Protein AF-A0A090IUX7-F1 (afdb_monomer_lite)

Secondary structure (DSSP, 8-state):
-HHHHHHHHHHHGGG-------PEEEEPPTT--HHHHHHHTT--HHHHHHH-TT-S-TT---TT-EEEEP--HHHHHHHHHHHHHHHHHHHTTPPPPPP-HHHHHHHHHHHHHHHHH-

InterPro domains:
  IPR014248 Spore coat assembly protein SafA [TIGR02899] (28-70)
  IPR018392 LysM domain [PF01476] (26-70)
  IPR018392 LysM domain [PS51782] (24-69)
  IPR018392 LysM domain [SM00257] (25-70)
  IPR018392 LysM domain [cd00118] (24-69)
  IPR035940 CAP superfamily [G3DSA:3.40.33.10] (70-118)
  IPR035940 CAP superfamily [SSF55797] (76-117)
  IPR036779 LysM domain superfamily [G3DSA:3.10.350.10] (23-69)
  IPR036779 LysM domain superfamily [SSF54106] (24-70)
  IPR052196 Bacterial Potassium Binding [PTHR34700] (22-76)

pLDDT: mean 84.82, std 13.43, range [51.75, 97.06]

Sequence (118 aa):
MMKKLIITFLTLFLIFPSIAYGQTTYTVQPGDSMWRISVRFQVGLSELIRANPQIKNPALIYPNQKLTIPQISEKNVEAQVVQLVNQERAKAGLKPLIHNWELSRVARYKSMDMRDRG

Organism: NCBI:txid35841

Structure (mmCIF, N/CA/C/O backbone):
data_AF-A0A090IUX7-F1
#
_entry.id   AF-A0A090IUX7-F1
#
loop_
_atom_site.group_PDB
_atom_site.id
_atom_site.type_symbol
_atom_site.label_atom_id
_atom_site.label_alt_id
_atom_site.label_comp_id
_atom_site.label_asym_id
_atom_site.label_entity_id
_atom_site.label_seq_id
_atom_site.pdbx_PDB_ins_code
_atom_site.Cartn_x
_atom_site.Cartn_y
_atom_site.Cartn_z
_atom_site.occupancy
_atom_site.B_i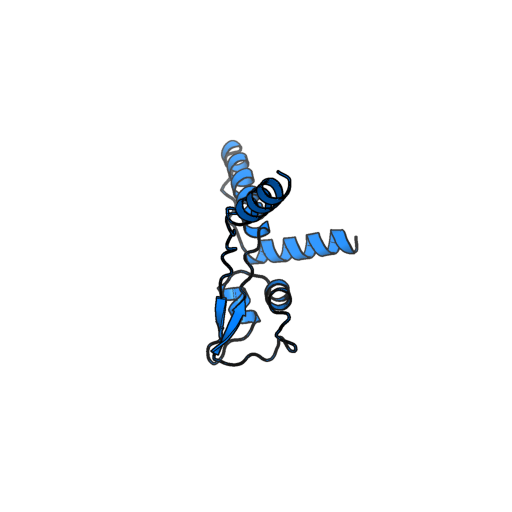so_or_equiv
_atom_site.auth_seq_id
_atom_site.auth_comp_id
_atom_site.auth_asym_id
_atom_site.auth_atom_id
_atom_site.pdbx_PDB_model_num
ATOM 1 N N . MET A 1 1 ? 47.152 27.627 13.916 1.00 54.88 1 MET A N 1
ATOM 2 C CA . MET A 1 1 ? 46.047 27.177 14.798 1.00 54.88 1 MET A CA 1
ATOM 3 C C . MET A 1 1 ? 44.739 26.885 14.042 1.00 54.88 1 MET A C 1
ATOM 5 O O . MET A 1 1 ? 44.034 25.969 14.433 1.00 54.88 1 MET A O 1
ATOM 9 N N . MET A 1 2 ? 44.462 27.547 12.906 1.00 58.19 2 MET A N 1
ATOM 10 C CA . MET A 1 2 ? 43.230 27.375 12.101 1.00 58.19 2 MET A CA 1
ATOM 11 C C . MET A 1 2 ? 43.086 26.018 11.374 1.00 58.19 2 MET A C 1
ATOM 13 O O . MET A 1 2 ? 41.974 25.579 11.115 1.00 58.19 2 MET A O 1
ATOM 17 N N . LYS A 1 3 ? 44.187 25.301 11.093 1.00 51.75 3 LYS A N 1
ATOM 18 C CA . LYS A 1 3 ? 44.151 23.975 10.435 1.00 51.75 3 LYS A CA 1
ATOM 19 C C . LYS A 1 3 ? 43.573 22.870 11.331 1.00 51.75 3 LYS A C 1
ATOM 21 O O . LYS A 1 3 ? 42.927 21.957 10.836 1.00 51.75 3 LYS A O 1
ATOM 26 N N . LYS A 1 4 ? 43.769 22.976 12.653 1.00 54.19 4 LYS A N 1
ATOM 27 C CA . LYS A 1 4 ? 43.210 22.025 13.629 1.00 54.19 4 LYS A CA 1
ATOM 28 C C . LYS A 1 4 ? 41.692 22.187 13.770 1.00 54.19 4 LYS A C 1
ATOM 30 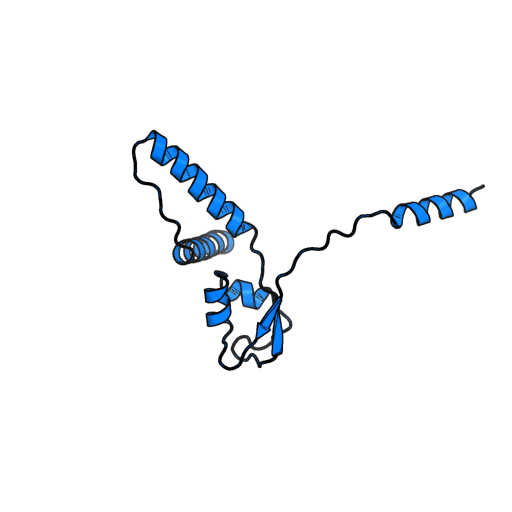O O . LYS A 1 4 ? 41.015 21.194 13.982 1.00 54.19 4 LYS A O 1
ATOM 35 N N . LEU A 1 5 ? 41.181 23.406 13.556 1.00 57.84 5 LEU A N 1
ATOM 36 C CA . LEU A 1 5 ? 39.750 23.719 13.598 1.00 57.84 5 LEU A CA 1
ATOM 37 C C . LEU A 1 5 ? 38.987 23.133 12.392 1.00 57.84 5 LEU A C 1
ATOM 39 O O . LEU A 1 5 ? 37.860 22.671 12.543 1.00 57.84 5 LEU A O 1
ATOM 43 N N . ILE A 1 6 ? 39.628 23.082 11.216 1.00 59.47 6 ILE A N 1
ATOM 44 C CA . ILE A 1 6 ? 39.074 22.451 10.002 1.00 59.47 6 ILE A CA 1
ATOM 45 C C . ILE A 1 6 ? 38.997 20.927 10.170 1.00 59.47 6 ILE A C 1
ATOM 47 O O . ILE A 1 6 ? 37.994 20.315 9.812 1.00 59.47 6 ILE A O 1
ATOM 51 N N . ILE A 1 7 ? 40.025 20.315 10.766 1.00 59.34 7 ILE A N 1
ATOM 52 C CA . ILE A 1 7 ? 40.062 18.863 10.995 1.00 59.34 7 ILE A CA 1
ATOM 53 C C . ILE A 1 7 ? 38.987 18.446 12.007 1.00 59.34 7 ILE A C 1
ATOM 55 O O . ILE A 1 7 ? 38.299 17.459 11.770 1.00 59.34 7 ILE A O 1
ATOM 59 N N . THR A 1 8 ? 38.762 19.221 13.073 1.00 59.16 8 THR A N 1
ATOM 60 C CA . THR A 1 8 ? 37.690 18.933 14.043 1.00 59.16 8 THR A CA 1
ATOM 61 C C . THR A 1 8 ? 36.282 19.090 13.458 1.00 59.16 8 THR A C 1
ATOM 63 O O . THR A 1 8 ? 35.380 18.351 13.847 1.00 59.16 8 THR A O 1
ATOM 66 N N . PHE A 1 9 ? 36.084 19.997 12.494 1.00 59.47 9 PHE A N 1
ATOM 67 C CA . PHE A 1 9 ? 34.806 20.130 11.781 1.00 59.47 9 PHE A CA 1
ATOM 68 C C . PHE A 1 9 ? 34.565 18.965 10.803 1.00 59.47 9 PHE A C 1
ATOM 70 O O . PHE A 1 9 ? 33.440 18.488 10.679 1.00 59.47 9 PHE A O 1
ATOM 77 N N . LEU A 1 10 ? 35.625 18.455 10.163 1.00 58.19 10 LEU A N 1
ATOM 78 C CA . LEU A 1 10 ? 35.562 17.300 9.260 1.00 58.19 10 LEU A CA 1
ATOM 79 C C . LEU A 1 10 ? 35.284 15.987 10.013 1.00 58.19 10 LEU A C 1
ATOM 81 O O . LEU A 1 10 ? 34.537 15.140 9.527 1.00 58.19 10 LEU A O 1
ATOM 85 N N . THR A 1 11 ? 35.828 15.828 11.223 1.00 59.88 11 THR A N 1
ATOM 86 C CA . THR A 1 11 ? 35.568 14.647 12.062 1.00 59.88 11 THR A CA 1
ATOM 87 C C . THR A 1 11 ? 34.165 14.633 12.672 1.00 59.88 11 THR A C 1
ATOM 89 O O . THR A 1 11 ? 33.642 13.558 12.950 1.00 59.88 11 THR A O 1
ATOM 92 N N . LEU A 1 12 ? 33.526 15.795 12.850 1.00 56.22 12 LEU A N 1
ATOM 93 C CA . LEU A 1 12 ? 32.176 15.887 13.423 1.00 56.22 12 LEU A CA 1
ATOM 94 C C . LEU A 1 12 ? 31.073 15.463 12.432 1.00 56.22 12 LEU A C 1
ATOM 96 O O . LEU A 1 12 ? 29.970 15.125 12.849 1.00 56.22 12 LEU A O 1
ATOM 100 N N . PHE A 1 13 ? 31.366 15.408 11.129 1.00 57.59 13 PHE A N 1
ATOM 101 C CA . PHE A 1 13 ? 30.410 14.972 10.103 1.00 57.59 13 PHE A CA 1
ATOM 102 C C . PHE A 1 13 ? 30.321 13.435 9.950 1.00 57.59 13 PHE A C 1
ATOM 104 O O . PHE A 1 13 ? 29.374 12.927 9.359 1.00 57.59 13 PHE A O 1
ATOM 111 N N . LEU A 1 14 ? 31.272 12.675 10.510 1.00 59.78 14 LEU A N 1
ATOM 112 C CA . LEU A 1 14 ? 31.354 11.207 10.376 1.00 59.78 14 LEU A CA 1
ATOM 113 C C . LEU A 1 14 ? 30.569 10.418 11.440 1.00 59.78 14 LEU A C 1
ATOM 115 O O . LEU A 1 14 ? 30.480 9.198 11.346 1.00 59.78 14 LEU A O 1
ATOM 119 N N . ILE A 1 15 ? 29.994 11.097 12.436 1.00 67.19 15 ILE A N 1
ATOM 120 C CA . ILE A 1 15 ? 29.203 10.487 13.523 1.00 67.19 15 ILE A CA 1
ATOM 121 C C . ILE A 1 15 ? 27.695 10.730 13.383 1.00 67.19 15 ILE A C 1
ATOM 123 O O . ILE A 1 15 ? 26.938 10.421 14.300 1.00 67.19 15 ILE A O 1
ATOM 127 N N . PHE A 1 16 ? 27.228 11.248 12.242 1.00 70.88 16 PHE A N 1
ATOM 128 C CA . PHE A 1 16 ? 25.793 11.304 11.973 1.00 70.88 16 PHE A CA 1
ATOM 129 C C . PHE A 1 16 ? 25.267 9.880 11.738 1.00 70.88 16 PHE A C 1
ATOM 131 O O . PHE A 1 16 ? 25.673 9.246 10.761 1.00 70.88 16 PHE A O 1
ATOM 138 N N . PRO A 1 17 ? 24.378 9.352 12.602 1.00 68.94 17 PRO A N 1
ATOM 139 C CA . PRO A 1 17 ? 23.773 8.052 12.366 1.00 68.94 17 PRO A CA 1
ATOM 140 C C . PRO A 1 17 ? 22.974 8.116 11.063 1.00 68.94 17 PRO A C 1
ATOM 142 O O . PRO A 1 17 ? 22.055 8.924 10.913 1.00 68.94 17 PRO A O 1
ATOM 145 N N . SER A 1 18 ? 23.328 7.264 10.104 1.00 68.38 18 SER A N 1
ATOM 146 C CA . SER A 1 18 ? 22.532 7.068 8.901 1.00 68.38 18 SER A CA 1
ATOM 147 C C . SER A 1 18 ? 21.240 6.353 9.295 1.00 68.38 18 SER A C 1
ATOM 149 O O . SER A 1 18 ? 21.224 5.163 9.605 1.00 68.38 18 SER A O 1
ATOM 151 N N . ILE A 1 19 ? 20.133 7.094 9.310 1.00 67.56 19 ILE A N 1
ATOM 152 C CA . ILE A 1 19 ? 18.806 6.505 9.484 1.00 67.56 19 ILE A CA 1
ATOM 153 C C . ILE A 1 19 ? 18.507 5.694 8.217 1.00 67.56 19 ILE A C 1
ATOM 155 O O . ILE A 1 19 ? 18.211 6.250 7.160 1.00 67.56 19 ILE A O 1
ATOM 159 N N . ALA A 1 20 ? 18.616 4.370 8.311 1.00 59.78 20 ALA A N 1
ATOM 160 C CA . ALA A 1 20 ? 18.202 3.465 7.250 1.00 59.78 20 ALA A CA 1
ATOM 161 C C . ALA A 1 20 ? 16.673 3.338 7.271 1.00 59.78 20 ALA A C 1
ATOM 163 O O . ALA A 1 20 ? 16.097 2.693 8.147 1.00 59.78 20 ALA A O 1
ATOM 164 N N . TYR A 1 21 ? 15.999 3.953 6.301 1.00 62.50 21 TYR A N 1
ATOM 165 C CA . TYR A 1 21 ? 14.572 3.728 6.094 1.00 62.50 21 TYR A CA 1
ATOM 166 C C . TYR A 1 21 ? 14.376 2.319 5.528 1.00 62.50 21 TYR A C 1
ATOM 168 O O . TYR A 1 21 ? 14.787 2.030 4.405 1.00 62.50 21 TYR A O 1
ATOM 176 N N . GLY A 1 22 ? 13.761 1.431 6.312 1.00 59.50 22 GLY A N 1
ATOM 177 C CA . GLY A 1 22 ? 13.431 0.072 5.886 1.00 59.50 22 GLY A CA 1
ATOM 178 C C . GLY A 1 22 ? 12.382 0.077 4.775 1.00 59.50 22 GLY A C 1
ATOM 179 O O . GLY A 1 22 ? 11.188 -0.026 5.040 1.00 59.50 22 GLY A O 1
ATOM 180 N N . GLN A 1 23 ? 12.813 0.211 3.522 1.00 67.62 23 GLN A N 1
ATOM 181 C CA . GLN A 1 23 ? 11.947 0.023 2.364 1.00 67.62 23 GLN A CA 1
ATOM 182 C C . GLN A 1 23 ? 11.765 -1.474 2.109 1.00 67.62 23 GLN A C 1
ATOM 184 O O . GLN A 1 23 ? 12.711 -2.196 1.790 1.00 67.62 23 GLN A O 1
ATOM 189 N N . THR A 1 24 ? 10.531 -1.957 2.240 1.00 86.00 24 THR A N 1
ATOM 190 C CA . THR A 1 24 ? 10.195 -3.337 1.888 1.00 86.00 24 THR A CA 1
ATOM 191 C C . THR A 1 24 ? 10.297 -3.495 0.375 1.00 86.00 24 THR A C 1
ATOM 193 O O . THR A 1 24 ? 9.568 -2.846 -0.369 1.00 86.00 24 THR A O 1
ATOM 196 N N . THR A 1 25 ? 11.194 -4.359 -0.094 1.00 92.44 25 THR A N 1
ATOM 197 C CA . THR A 1 25 ? 11.329 -4.667 -1.523 1.00 92.44 25 THR A CA 1
ATOM 198 C C . THR A 1 25 ? 10.659 -6.001 -1.827 1.00 92.44 25 THR A C 1
ATOM 200 O O . THR A 1 25 ? 10.909 -6.994 -1.146 1.00 92.44 25 THR A O 1
ATOM 203 N N . TYR A 1 26 ? 9.829 -6.037 -2.865 1.00 95.44 26 TYR A N 1
ATOM 204 C CA . TYR A 1 26 ? 9.202 -7.245 -3.386 1.00 95.44 26 TYR A CA 1
ATOM 205 C C . TYR A 1 26 ? 9.797 -7.618 -4.743 1.00 95.44 26 TYR A C 1
ATOM 207 O O . TYR A 1 26 ? 9.988 -6.756 -5.597 1.00 95.44 26 TYR A O 1
ATOM 215 N N . THR A 1 27 ? 10.067 -8.905 -4.950 1.00 96.62 27 THR A N 1
ATOM 216 C CA . THR A 1 27 ? 10.527 -9.422 -6.244 1.00 96.62 27 THR A CA 1
ATOM 217 C C . THR A 1 27 ? 9.349 -10.049 -6.975 1.00 96.62 27 THR A C 1
ATOM 219 O O . THR A 1 27 ? 8.784 -11.033 -6.494 1.00 96.62 27 THR A O 1
ATOM 222 N N . VAL A 1 28 ? 8.994 -9.477 -8.125 1.00 97.06 28 VAL A N 1
ATOM 223 C CA . VAL A 1 28 ? 7.856 -9.892 -8.954 1.00 97.06 28 VAL A CA 1
ATOM 224 C C . VAL A 1 28 ? 8.000 -11.354 -9.366 1.00 97.06 28 VAL A C 1
ATOM 226 O O . VAL A 1 28 ? 9.063 -11.773 -9.830 1.00 97.06 28 VAL A O 1
ATOM 229 N N . GLN A 1 29 ? 6.922 -12.118 -9.211 1.00 97.06 29 GLN A N 1
ATOM 230 C CA . GLN A 1 29 ? 6.843 -13.519 -9.610 1.00 97.06 29 GLN A CA 1
ATOM 231 C C . GLN A 1 29 ? 6.045 -13.676 -10.915 1.00 97.06 29 GLN A C 1
ATOM 233 O O . GLN A 1 29 ? 5.256 -12.796 -11.279 1.00 97.06 29 GLN A O 1
ATOM 238 N N . PRO A 1 30 ? 6.215 -14.794 -11.647 1.00 96.50 30 PRO A N 1
ATOM 239 C CA . PRO A 1 30 ? 5.383 -15.095 -12.806 1.00 96.50 30 PRO A CA 1
ATOM 240 C C . PRO A 1 30 ? 3.884 -15.029 -12.483 1.00 96.50 30 PRO A C 1
ATOM 242 O O . PRO A 1 30 ? 3.410 -15.608 -11.506 1.00 96.50 30 PRO A O 1
ATOM 245 N N . GLY A 1 31 ? 3.134 -14.312 -13.323 1.00 93.56 31 GLY A N 1
ATOM 246 C CA . GLY A 1 31 ? 1.687 -14.137 -13.177 1.00 93.56 31 GLY A CA 1
ATOM 247 C C . GLY A 1 31 ? 1.258 -13.042 -12.198 1.00 93.56 31 GLY A C 1
ATOM 248 O O . GLY A 1 31 ? 0.060 -12.904 -11.950 1.00 93.56 31 GLY A O 1
ATOM 249 N N 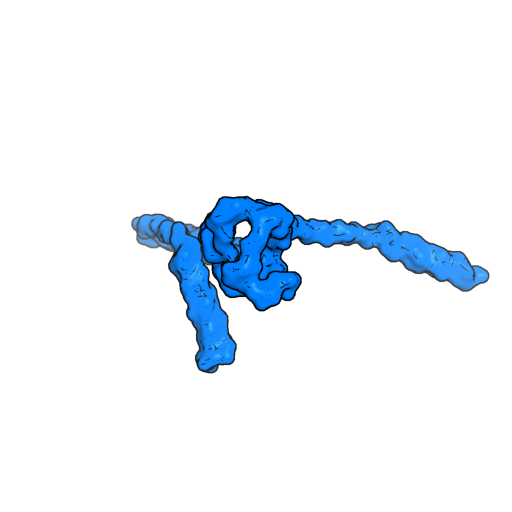. ASP A 1 32 ? 2.183 -12.268 -11.631 1.00 96.62 32 ASP A N 1
ATOM 250 C CA . ASP A 1 32 ? 1.827 -11.100 -10.830 1.00 96.62 32 ASP A CA 1
ATOM 251 C C . ASP A 1 32 ? 1.353 -9.912 -11.675 1.00 96.62 32 ASP A C 1
ATOM 253 O O . ASP A 1 32 ? 1.762 -9.703 -12.814 1.00 96.62 32 ASP A O 1
ATOM 257 N N . SER A 1 33 ? 0.520 -9.082 -11.051 1.00 96.81 33 SER A N 1
ATOM 258 C CA . SER A 1 33 ? 0.182 -7.740 -11.518 1.00 96.81 33 SER A CA 1
ATOM 259 C C . SER A 1 33 ? 0.385 -6.752 -10.375 1.00 96.81 33 SER A C 1
ATOM 261 O O . SER A 1 33 ? 0.258 -7.127 -9.204 1.00 96.81 33 SER A O 1
ATOM 263 N N . MET A 1 34 ? 0.648 -5.476 -10.681 1.00 95.00 34 MET A N 1
ATOM 264 C CA . MET A 1 34 ? 0.759 -4.455 -9.630 1.00 95.00 34 MET A CA 1
ATOM 265 C C . MET A 1 34 ? -0.494 -4.398 -8.748 1.00 95.00 34 MET A C 1
ATOM 267 O O . MET A 1 34 ? -0.372 -4.199 -7.545 1.00 95.00 34 MET A O 1
ATOM 271 N N . TRP A 1 35 ? -1.684 -4.645 -9.308 1.00 95.06 35 TRP A N 1
ATOM 272 C CA . TRP A 1 35 ? -2.928 -4.705 -8.536 1.00 95.06 35 TRP A CA 1
ATOM 273 C C . TRP A 1 35 ? -2.946 -5.871 -7.537 1.00 95.06 35 TRP A C 1
ATOM 275 O O . TRP A 1 35 ? -3.228 -5.675 -6.357 1.00 95.06 35 TRP A O 1
ATOM 285 N N . ARG A 1 36 ? -2.582 -7.087 -7.965 1.00 95.25 36 ARG A N 1
ATOM 286 C CA . ARG A 1 36 ? -2.506 -8.245 -7.056 1.00 95.25 36 ARG A CA 1
ATOM 287 C C . ARG A 1 36 ? -1.482 -8.028 -5.948 1.00 95.25 36 ARG A C 1
ATOM 289 O O . ARG A 1 36 ? -1.739 -8.367 -4.795 1.00 95.25 36 ARG A O 1
ATOM 296 N N . ILE A 1 37 ? -0.333 -7.457 -6.301 1.00 95.25 37 ILE A N 1
ATOM 297 C CA . ILE A 1 37 ? 0.725 -7.125 -5.347 1.00 95.25 37 ILE A CA 1
ATOM 298 C C . ILE A 1 37 ? 0.207 -6.082 -4.352 1.00 95.25 37 ILE A C 1
ATOM 300 O O . ILE A 1 37 ? 0.334 -6.280 -3.146 1.00 95.25 37 ILE A O 1
ATOM 304 N N . SER A 1 38 ? -0.443 -5.013 -4.820 1.00 92.81 38 SER A N 1
ATOM 305 C CA . SER A 1 38 ? -0.964 -3.973 -3.932 1.00 92.81 38 SER A CA 1
ATOM 306 C C . SER A 1 38 ? -1.996 -4.530 -2.949 1.00 92.81 38 SER A C 1
ATOM 308 O O . SER A 1 38 ? -1.921 -4.246 -1.758 1.00 92.81 38 SER A O 1
ATOM 310 N N . VAL A 1 39 ? -2.901 -5.397 -3.419 1.00 91.75 39 VAL A N 1
ATOM 311 C CA . VAL A 1 39 ? -3.883 -6.091 -2.569 1.00 91.75 39 VAL A CA 1
ATOM 312 C C . VAL A 1 39 ? -3.191 -6.975 -1.531 1.00 91.75 39 VAL A C 1
ATOM 314 O O . VAL A 1 39 ? -3.507 -6.879 -0.348 1.00 91.75 39 VAL A O 1
ATOM 317 N N . ARG A 1 40 ? -2.204 -7.784 -1.941 1.00 92.06 40 ARG A N 1
ATOM 318 C CA . ARG A 1 40 ? -1.437 -8.654 -1.033 1.00 92.06 40 ARG A CA 1
ATOM 319 C C . ARG A 1 40 ? -0.774 -7.866 0.097 1.00 92.06 40 ARG A C 1
ATOM 321 O O . ARG A 1 40 ? -0.766 -8.328 1.233 1.00 92.06 40 ARG A O 1
ATOM 328 N N . PHE A 1 41 ? -0.223 -6.696 -0.212 1.00 90.94 41 PHE A N 1
ATOM 329 C CA . PHE A 1 41 ? 0.449 -5.844 0.770 1.00 90.94 41 PHE A CA 1
ATOM 330 C C . PHE A 1 41 ? -0.485 -4.826 1.443 1.00 90.94 41 PHE A C 1
ATOM 332 O O . PHE A 1 41 ? -0.022 -4.025 2.254 1.00 90.94 41 PHE A O 1
ATOM 339 N N . GLN A 1 42 ? -1.791 -4.868 1.150 1.00 89.31 42 GLN A N 1
ATOM 340 C CA . GLN A 1 42 ? -2.800 -3.928 1.652 1.00 89.31 42 GLN A CA 1
ATOM 341 C C . GLN A 1 42 ? -2.409 -2.459 1.429 1.00 89.31 42 GLN A C 1
ATOM 343 O O . GLN A 1 42 ? -2.647 -1.593 2.271 1.00 89.31 42 GLN A O 1
ATOM 348 N N . VAL A 1 43 ? -1.788 -2.189 0.283 1.00 89.25 43 VAL A N 1
ATOM 349 C CA . VAL A 1 43 ? -1.474 -0.844 -0.200 1.00 89.25 43 VAL A CA 1
ATOM 350 C C . VAL A 1 43 ? -2.377 -0.520 -1.386 1.00 89.25 43 VAL A C 1
ATOM 352 O O . VAL A 1 43 ? -2.920 -1.400 -2.060 1.00 89.25 43 VAL A O 1
ATOM 355 N N . GLY A 1 44 ? -2.593 0.758 -1.647 1.00 90.25 44 GLY A N 1
ATOM 356 C CA . GLY A 1 44 ? -3.306 1.207 -2.828 1.00 90.25 44 GLY A CA 1
ATOM 357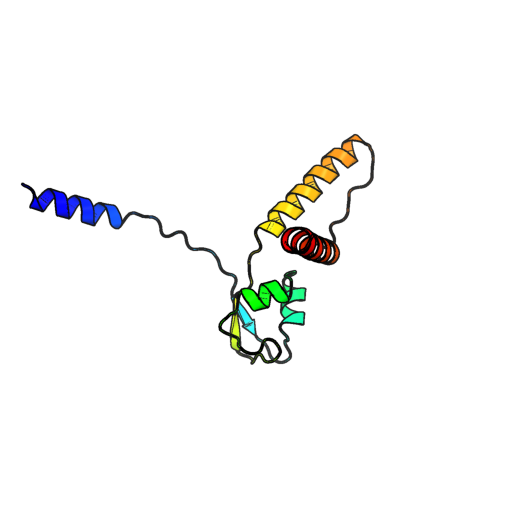 C C . GLY A 1 44 ? -2.463 1.057 -4.088 1.00 90.25 44 GLY A C 1
ATOM 358 O O . GLY A 1 44 ? -1.238 1.188 -4.068 1.00 90.25 44 GLY A O 1
ATOM 359 N N . LEU A 1 45 ? -3.130 0.799 -5.213 1.00 91.81 45 LEU A N 1
ATOM 360 C CA . LEU A 1 45 ? -2.461 0.641 -6.503 1.00 91.81 45 LEU A CA 1
ATOM 361 C C . LEU A 1 45 ? -1.732 1.927 -6.912 1.00 91.81 45 LEU A C 1
ATOM 363 O O . LEU A 1 45 ? -0.572 1.874 -7.304 1.00 91.81 45 LEU A O 1
ATOM 367 N N . SER A 1 46 ? -2.377 3.088 -6.772 1.00 90.56 46 SER A N 1
ATOM 368 C CA . SER A 1 46 ? -1.764 4.381 -7.103 1.00 90.56 46 SER A CA 1
ATOM 369 C C . SER A 1 46 ? -0.541 4.686 -6.234 1.00 90.56 46 SER A C 1
ATOM 371 O O . SER A 1 46 ? 0.442 5.239 -6.721 1.00 90.56 46 SER A O 1
ATOM 373 N N . GLU A 1 47 ? -0.567 4.280 -4.963 1.00 90.19 47 GLU A N 1
ATOM 374 C CA . GLU A 1 47 ? 0.561 4.429 -4.042 1.00 90.19 47 GLU A CA 1
ATOM 375 C C . GLU A 1 47 ? 1.727 3.532 -4.445 1.00 90.19 47 GLU A C 1
ATOM 377 O O . GLU A 1 47 ? 2.865 3.997 -4.484 1.00 90.19 47 GLU A O 1
ATOM 382 N N . LEU A 1 48 ? 1.443 2.273 -4.792 1.00 93.31 48 LEU A N 1
ATOM 383 C CA . LEU A 1 48 ? 2.452 1.346 -5.289 1.00 93.31 48 LEU A CA 1
ATOM 384 C C . LEU A 1 48 ? 3.084 1.857 -6.590 1.00 93.31 48 LEU A C 1
ATOM 386 O O . LEU A 1 48 ? 4.303 1.817 -6.728 1.00 93.31 48 LEU A O 1
ATOM 390 N N . ILE A 1 49 ? 2.283 2.388 -7.515 1.00 94.75 49 ILE A N 1
ATOM 391 C CA . ILE A 1 49 ? 2.774 2.979 -8.767 1.00 94.75 49 ILE A CA 1
ATOM 392 C C . ILE A 1 49 ? 3.6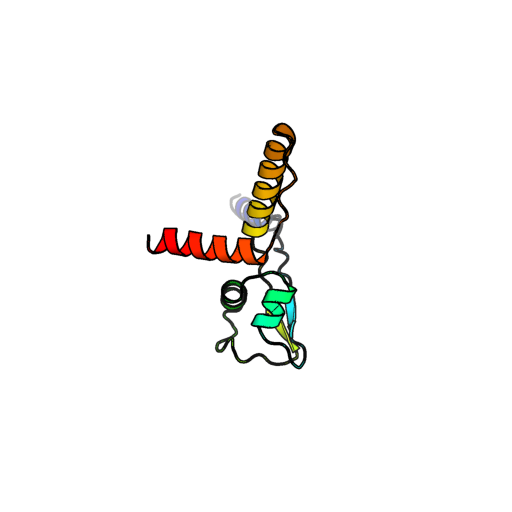75 4.180 -8.478 1.00 94.75 49 ILE A C 1
ATOM 394 O O . ILE A 1 49 ? 4.796 4.247 -8.975 1.00 94.75 49 ILE A O 1
ATOM 398 N N . ARG A 1 50 ? 3.223 5.106 -7.625 1.00 92.12 50 ARG A N 1
ATOM 399 C CA . ARG A 1 50 ? 3.986 6.307 -7.263 1.00 92.12 50 ARG A CA 1
ATOM 400 C C . ARG A 1 50 ? 5.295 5.977 -6.543 1.00 92.12 50 ARG A C 1
ATOM 402 O O . ARG A 1 50 ? 6.277 6.688 -6.722 1.00 92.12 50 ARG A O 1
ATOM 409 N N . ALA A 1 51 ? 5.320 4.904 -5.753 1.00 93.19 51 ALA A N 1
ATOM 410 C CA . ALA A 1 51 ? 6.527 4.412 -5.089 1.00 93.19 51 ALA A CA 1
ATOM 411 C C . ALA A 1 51 ? 7.538 3.770 -6.056 1.00 93.19 51 ALA A C 1
ATOM 413 O O . ALA A 1 51 ? 8.687 3.559 -5.673 1.00 93.19 51 ALA A O 1
ATOM 414 N N . ASN A 1 52 ? 7.126 3.462 -7.291 1.00 95.25 52 ASN A N 1
ATOM 415 C CA . ASN A 1 52 ? 7.945 2.801 -8.304 1.00 95.25 52 ASN A CA 1
ATOM 416 C C . ASN A 1 52 ? 8.048 3.626 -9.601 1.00 95.25 52 ASN A C 1
ATOM 418 O O . ASN A 1 52 ? 7.670 3.133 -10.668 1.00 95.25 52 ASN A O 1
ATOM 422 N N . PRO A 1 53 ? 8.587 4.862 -9.554 1.00 95.12 53 PRO A N 1
ATOM 423 C CA . PRO A 1 53 ? 8.694 5.735 -10.728 1.00 95.12 53 PRO A CA 1
ATOM 424 C C . PRO A 1 53 ? 9.589 5.161 -11.836 1.00 95.12 53 PRO A C 1
ATOM 426 O O . PRO A 1 53 ? 9.494 5.576 -12.989 1.00 95.12 53 PRO A O 1
ATOM 429 N N . GLN A 1 54 ? 10.439 4.181 -11.516 1.00 94.19 54 GLN A N 1
ATOM 430 C CA . GLN A 1 54 ? 11.242 3.455 -12.495 1.00 94.19 54 GLN A CA 1
ATOM 431 C C . GLN A 1 54 ? 10.394 2.621 -13.473 1.00 94.19 54 GLN A C 1
ATOM 433 O O . GLN A 1 54 ? 10.884 2.245 -14.539 1.00 94.19 54 GLN A O 1
ATOM 438 N N . ILE A 1 55 ? 9.127 2.334 -13.147 1.00 95.06 55 ILE A N 1
ATOM 439 C CA . ILE A 1 55 ? 8.225 1.553 -13.997 1.00 95.06 55 ILE A CA 1
ATOM 440 C C . ILE A 1 55 ? 7.341 2.483 -14.819 1.00 95.06 55 ILE A C 1
ATOM 442 O O . ILE A 1 55 ? 6.328 2.991 -14.349 1.00 95.06 55 ILE A O 1
ATOM 446 N N . LYS A 1 56 ? 7.721 2.670 -16.087 1.00 92.25 56 LYS A N 1
ATOM 447 C CA . LYS A 1 56 ? 7.020 3.566 -17.021 1.00 92.25 56 LYS A CA 1
ATOM 448 C C . LYS A 1 56 ? 5.598 3.113 -17.338 1.00 92.25 56 LYS A C 1
ATOM 450 O O . LYS A 1 56 ? 4.712 3.946 -17.477 1.00 92.25 56 LYS A O 1
ATOM 455 N N . ASN A 1 57 ? 5.392 1.803 -17.478 1.00 94.25 57 ASN A N 1
ATOM 456 C CA . ASN A 1 57 ? 4.079 1.222 -17.727 1.00 94.25 57 ASN A CA 1
ATOM 457 C C . ASN A 1 57 ? 3.675 0.315 -16.553 1.00 94.25 57 ASN A C 1
ATOM 459 O O . ASN A 1 57 ? 4.093 -0.840 -16.511 1.00 94.25 57 ASN A O 1
ATOM 463 N N . PRO A 1 58 ? 2.847 0.802 -15.614 1.00 92.69 58 PRO A N 1
ATOM 464 C CA . PRO A 1 58 ? 2.367 0.018 -14.475 1.00 92.69 58 PRO A CA 1
ATOM 465 C C . PRO A 1 58 ? 1.612 -1.267 -14.822 1.00 92.69 58 PRO A C 1
ATOM 467 O O . PRO A 1 58 ? 1.551 -2.184 -14.003 1.00 92.69 58 PRO A O 1
ATOM 470 N N . ALA A 1 59 ? 1.021 -1.337 -16.019 1.00 93.75 59 ALA A N 1
ATOM 471 C CA . ALA A 1 59 ? 0.315 -2.526 -16.487 1.00 93.75 59 ALA A CA 1
ATOM 472 C C . ALA A 1 59 ? 1.273 -3.640 -16.944 1.00 93.75 59 ALA A C 1
ATOM 474 O O . ALA A 1 59 ? 0.830 -4.767 -17.153 1.00 93.75 59 ALA A O 1
ATOM 475 N N . LEU A 1 60 ? 2.569 -3.343 -17.088 1.00 94.69 60 LEU A N 1
ATOM 476 C CA . LEU A 1 60 ? 3.569 -4.263 -17.613 1.00 94.69 60 LEU A CA 1
ATOM 477 C C . LEU A 1 60 ? 4.748 -4.389 -16.641 1.00 94.69 60 LEU A C 1
ATOM 479 O O . LEU A 1 60 ? 5.626 -3.529 -16.576 1.00 94.69 60 LEU A O 1
ATOM 483 N N . ILE A 1 61 ? 4.761 -5.487 -15.888 1.00 96.06 61 ILE A N 1
ATOM 484 C CA . ILE A 1 61 ? 5.847 -5.868 -14.979 1.00 96.06 61 ILE A CA 1
ATOM 485 C C . ILE A 1 61 ? 6.359 -7.259 -15.340 1.00 96.06 61 ILE A C 1
ATOM 487 O O . ILE A 1 61 ? 5.594 -8.099 -15.812 1.00 96.06 61 ILE A O 1
ATOM 491 N N . TYR A 1 62 ? 7.646 -7.504 -15.102 1.00 95.50 62 TYR A N 1
ATOM 492 C CA . TYR A 1 62 ? 8.294 -8.765 -15.458 1.00 95.50 62 TYR A CA 1
ATOM 493 C C . TYR A 1 62 ? 8.778 -9.522 -14.218 1.00 95.50 62 TYR A C 1
ATOM 495 O O . TYR A 1 62 ? 9.123 -8.892 -13.215 1.00 95.50 62 TYR A O 1
ATOM 503 N N . PRO A 1 63 ? 8.850 -10.865 -14.264 1.00 96.44 63 PRO A N 1
ATOM 504 C CA . PRO A 1 63 ? 9.461 -11.651 -13.198 1.00 96.44 63 PRO A CA 1
ATOM 505 C C . PRO A 1 63 ? 10.880 -11.176 -12.863 1.00 96.44 63 PRO A C 1
ATOM 507 O O . PRO A 1 63 ? 11.610 -10.709 -13.735 1.00 96.44 63 PRO A O 1
ATOM 510 N N . ASN A 1 64 ? 11.274 -11.315 -11.596 1.00 95.94 64 ASN A N 1
ATOM 511 C CA . ASN A 1 64 ? 12.546 -10.846 -11.022 1.00 95.94 64 ASN A CA 1
ATOM 512 C C . ASN A 1 64 ? 12.719 -9.322 -10.934 1.00 95.94 64 ASN A C 1
ATOM 514 O O . ASN A 1 64 ? 13.718 -8.840 -10.394 1.00 95.94 64 ASN A O 1
ATOM 518 N N . GLN A 1 65 ? 11.744 -8.544 -11.397 1.00 95.69 65 GLN A N 1
ATOM 519 C CA . GLN A 1 65 ? 11.744 -7.104 -11.202 1.00 95.69 65 GLN A CA 1
ATOM 520 C C . GLN A 1 65 ? 11.546 -6.770 -9.720 1.00 95.69 65 GLN A C 1
ATOM 522 O O . GLN A 1 65 ? 10.710 -7.364 -9.036 1.00 95.69 65 GLN A O 1
ATOM 527 N N . LYS A 1 66 ? 12.309 -5.797 -9.220 1.00 95.50 66 LYS A N 1
ATOM 528 C CA . LYS A 1 66 ? 12.197 -5.319 -7.840 1.00 95.50 66 LYS A CA 1
ATOM 529 C C . LYS A 1 66 ? 11.217 -4.154 -7.769 1.00 95.50 66 LYS A C 1
ATOM 531 O O . LYS A 1 66 ? 11.389 -3.153 -8.463 1.00 95.50 66 LYS A O 1
ATOM 536 N N . LEU A 1 67 ? 10.205 -4.298 -6.923 1.00 95.62 67 LEU A N 1
ATOM 537 C CA . LEU A 1 67 ? 9.248 -3.254 -6.586 1.00 95.62 67 LEU A CA 1
ATOM 538 C C . LEU A 1 67 ? 9.455 -2.807 -5.145 1.00 95.62 67 LEU A C 1
ATOM 540 O O . LEU A 1 67 ? 9.517 -3.621 -4.225 1.00 95.62 67 LEU A O 1
ATOM 544 N N . THR A 1 68 ? 9.502 -1.502 -4.949 1.00 95.25 68 THR A N 1
ATOM 545 C CA . THR A 1 68 ? 9.456 -0.864 -3.641 1.00 95.25 68 THR A CA 1
ATOM 546 C C . THR A 1 68 ? 8.013 -0.867 -3.153 1.00 95.25 68 THR A C 1
ATOM 548 O O . THR A 1 68 ? 7.139 -0.256 -3.770 1.00 95.25 68 THR A O 1
ATOM 551 N N . ILE A 1 69 ? 7.745 -1.558 -2.050 1.00 93.75 69 ILE A N 1
ATOM 552 C CA . ILE A 1 69 ? 6.440 -1.546 -1.393 1.00 93.75 69 ILE A CA 1
ATOM 553 C C . ILE A 1 69 ? 6.426 -0.373 -0.403 1.00 93.75 69 ILE A C 1
ATOM 555 O O . ILE A 1 69 ? 7.229 -0.361 0.537 1.00 93.75 69 ILE A O 1
ATOM 559 N N . PRO A 1 70 ? 5.553 0.632 -0.597 1.00 89.06 70 PRO A N 1
ATOM 560 C CA . PRO A 1 70 ? 5.521 1.794 0.277 1.00 89.06 70 PRO A CA 1
ATOM 561 C C . PRO A 1 70 ? 5.017 1.416 1.672 1.00 89.06 70 PRO A C 1
ATOM 563 O O . PRO A 1 70 ? 3.971 0.786 1.820 1.00 89.06 70 PRO A O 1
ATOM 566 N N . GLN A 1 71 ? 5.734 1.868 2.699 1.00 81.88 71 GLN A N 1
ATOM 567 C CA . GLN A 1 71 ? 5.236 1.888 4.072 1.00 81.88 71 GLN A CA 1
ATOM 568 C C . GLN A 1 71 ? 4.466 3.195 4.264 1.00 81.88 71 GLN A C 1
ATOM 570 O O . GLN A 1 71 ? 5.056 4.265 4.404 1.00 81.88 71 GLN A O 1
ATOM 575 N N . ILE A 1 72 ? 3.138 3.130 4.184 1.00 71.69 72 ILE A N 1
ATOM 576 C CA . ILE A 1 72 ? 2.289 4.317 4.304 1.00 71.69 72 ILE A CA 1
ATOM 577 C C . ILE A 1 72 ? 2.143 4.643 5.792 1.00 71.69 72 ILE A C 1
ATOM 579 O O . ILE A 1 72 ? 1.494 3.899 6.524 1.00 71.69 72 ILE A O 1
ATOM 583 N N . SER A 1 73 ? 2.719 5.762 6.240 1.00 67.75 73 SER A N 1
ATOM 584 C CA . SER A 1 73 ? 2.574 6.242 7.624 1.00 67.75 73 SER A CA 1
ATOM 585 C C . SER A 1 73 ? 1.109 6.474 8.013 1.00 67.75 73 SER A C 1
ATOM 587 O O . SER A 1 73 ? 0.743 6.263 9.166 1.00 67.75 73 SER A O 1
ATOM 589 N N . GLU A 1 74 ? 0.244 6.814 7.052 1.00 66.69 74 GLU A N 1
ATOM 590 C CA . GLU A 1 74 ? -1.207 6.940 7.251 1.00 66.69 74 GLU A CA 1
ATOM 591 C C . GLU A 1 74 ? -1.855 5.633 7.726 1.00 66.69 74 GLU A C 1
ATOM 593 O O . GLU A 1 74 ? -2.808 5.693 8.495 1.00 66.69 74 GLU A O 1
ATOM 598 N N . LYS A 1 75 ? -1.304 4.455 7.385 1.00 68.06 75 LYS A N 1
ATOM 599 C CA . LYS A 1 75 ? -1.778 3.168 7.929 1.00 68.06 75 LYS A CA 1
ATOM 600 C C . LYS A 1 75 ? -1.675 3.140 9.459 1.00 68.06 75 LYS A C 1
ATOM 602 O O . LYS A 1 75 ? -2.542 2.583 10.127 1.00 68.06 75 LYS A O 1
ATOM 607 N N . ASN A 1 76 ? -0.651 3.788 10.018 1.00 75.19 76 ASN A N 1
ATOM 608 C CA . ASN A 1 76 ? -0.476 3.901 11.466 1.00 75.19 76 ASN A CA 1
ATOM 609 C C . ASN A 1 76 ? -1.477 4.894 12.074 1.00 75.19 76 ASN A C 1
ATOM 611 O O . ASN A 1 76 ? -1.999 4.647 13.157 1.00 75.19 76 ASN A O 1
ATOM 615 N N . VAL A 1 77 ? -1.788 5.983 11.363 1.00 81.56 77 VAL A N 1
ATOM 616 C CA . VAL A 1 77 ? -2.786 6.971 11.805 1.00 81.56 77 VAL A CA 1
ATOM 617 C C . VAL A 1 77 ? -4.189 6.365 11.793 1.00 81.56 77 VAL A C 1
ATOM 619 O O . VAL A 1 77 ? -4.918 6.493 12.769 1.00 81.56 77 VAL A O 1
ATOM 622 N N . GLU A 1 78 ? -4.564 5.647 10.736 1.00 82.88 78 GLU A N 1
ATOM 623 C CA . GLU A 1 78 ? -5.849 4.945 10.654 1.00 82.88 78 GLU A CA 1
ATOM 624 C C . GLU A 1 78 ? -6.012 3.909 11.767 1.00 82.88 78 GLU A C 1
ATOM 626 O O . GLU A 1 78 ? -7.054 3.862 12.422 1.00 82.88 78 GLU A O 1
ATOM 631 N N . ALA A 1 79 ? -4.983 3.087 11.999 1.00 84.38 79 ALA A N 1
ATOM 632 C CA . ALA A 1 79 ? -4.990 2.102 13.074 1.00 84.38 79 ALA A CA 1
ATOM 633 C C . ALA A 1 79 ? -5.168 2.778 14.441 1.00 84.38 79 ALA A C 1
ATOM 635 O O . ALA A 1 79 ? -5.985 2.330 15.249 1.00 84.38 79 ALA A O 1
ATOM 636 N N . GLN A 1 80 ? -4.477 3.901 14.663 1.00 88.38 80 GLN A N 1
ATOM 637 C CA . GLN A 1 80 ? -4.622 4.701 15.873 1.00 88.38 80 GLN A CA 1
ATOM 638 C C . GLN A 1 80 ? -6.043 5.258 16.021 1.00 88.38 80 GLN A C 1
ATOM 640 O O . GLN A 1 80 ? -6.619 5.176 17.104 1.00 88.38 80 GLN A O 1
ATOM 645 N N . VAL A 1 81 ? -6.641 5.783 14.948 1.00 88.25 81 VAL A N 1
ATOM 646 C CA . VAL A 1 81 ? -8.023 6.286 14.965 1.00 88.25 81 VAL A CA 1
ATOM 647 C C . VAL A 1 81 ? -9.000 5.165 15.310 1.00 88.25 81 VAL A C 1
ATOM 649 O O . VAL A 1 81 ? -9.835 5.345 16.191 1.00 88.25 81 VAL A O 1
ATOM 652 N N . VAL A 1 82 ? -8.880 3.990 14.685 1.00 90.06 82 VAL A N 1
ATOM 653 C CA . VAL A 1 82 ? -9.739 2.835 14.998 1.00 90.06 82 VAL A CA 1
ATOM 654 C C . VAL A 1 82 ? -9.590 2.420 16.460 1.00 90.06 82 VAL A C 1
ATOM 656 O O . VAL A 1 82 ? -10.589 2.147 17.124 1.00 90.06 82 VAL A O 1
ATOM 659 N N . GLN A 1 83 ? -8.364 2.405 16.982 1.00 92.25 83 GLN A N 1
ATOM 660 C CA . GLN A 1 83 ? -8.105 2.086 18.381 1.00 92.25 83 GLN A CA 1
ATOM 661 C C . GLN A 1 83 ? -8.790 3.082 19.323 1.00 92.25 83 GLN A C 1
ATOM 663 O O . GLN A 1 83 ? -9.504 2.657 20.230 1.00 92.25 83 GLN A O 1
ATOM 668 N N . LEU A 1 84 ? -8.622 4.386 19.089 1.00 94.00 84 LEU A N 1
ATOM 669 C CA . LEU A 1 84 ? -9.252 5.436 19.897 1.00 94.00 84 LEU A CA 1
ATOM 670 C C . LEU A 1 84 ? -10.782 5.355 19.818 1.00 94.00 84 LEU A C 1
ATOM 672 O O . LEU A 1 84 ? -11.464 5.381 20.838 1.00 94.00 84 LEU A O 1
ATOM 676 N N . VAL A 1 85 ? -11.336 5.162 18.620 1.00 93.69 85 VAL A N 1
ATOM 677 C CA . VAL A 1 85 ? -12.782 4.988 18.429 1.00 93.69 85 VAL A CA 1
ATOM 678 C C . VAL A 1 85 ? -13.289 3.772 19.201 1.00 93.69 85 VAL A C 1
ATOM 680 O O . VAL A 1 85 ? -14.340 3.840 19.833 1.00 93.69 85 VAL A O 1
ATOM 683 N N . ASN A 1 86 ? -12.550 2.664 19.207 1.00 95.44 86 ASN A N 1
ATOM 684 C CA . ASN A 1 86 ? -12.930 1.473 19.963 1.00 95.44 86 ASN A CA 1
ATOM 685 C C . ASN A 1 86 ? -12.871 1.680 21.478 1.00 95.44 86 ASN A C 1
ATOM 687 O O . ASN A 1 86 ? -13.720 1.135 22.181 1.00 95.44 86 ASN A O 1
ATOM 691 N N . GLN A 1 87 ? -11.941 2.500 21.974 1.00 96.31 87 GLN A N 1
ATOM 692 C CA . GLN A 1 87 ? -11.912 2.900 23.383 1.00 96.31 87 GLN A CA 1
ATOM 693 C C . GLN A 1 87 ? -13.180 3.675 23.762 1.00 96.31 87 GLN A C 1
ATOM 695 O O . GLN A 1 87 ? -13.819 3.350 24.762 1.00 96.31 87 GLN A O 1
ATOM 700 N N . GLU A 1 88 ? -13.601 4.636 22.938 1.00 96.62 88 GLU A N 1
ATOM 701 C CA . GLU A 1 88 ? -14.831 5.399 23.189 1.00 96.62 88 GLU A CA 1
ATOM 702 C C . GLU A 1 88 ? -16.096 4.539 23.045 1.00 96.62 88 GLU A C 1
ATOM 704 O O . GLU A 1 88 ? -17.011 4.617 23.865 1.00 96.62 88 GLU A O 1
ATOM 709 N N . ARG A 1 89 ? -16.136 3.635 22.059 1.00 96.75 89 ARG A N 1
ATOM 710 C CA . ARG A 1 89 ? -17.240 2.675 21.890 1.00 96.75 89 ARG A CA 1
ATOM 711 C C . ARG A 1 89 ? -17.377 1.741 23.088 1.00 96.75 89 ARG A C 1
ATOM 713 O O . ARG A 1 89 ? -18.502 1.460 23.490 1.00 96.75 89 ARG A O 1
ATOM 720 N N . ALA A 1 90 ? -16.264 1.299 23.672 1.00 96.75 90 ALA A N 1
ATOM 721 C CA . ALA A 1 90 ? -16.275 0.457 24.864 1.00 96.75 90 ALA A CA 1
ATOM 722 C C . ALA A 1 90 ? -16.864 1.194 26.077 1.00 96.75 90 ALA A C 1
ATOM 724 O O . ALA A 1 90 ? -17.689 0.620 26.785 1.00 96.75 90 ALA A O 1
ATOM 725 N N . LYS A 1 91 ? -16.525 2.479 26.270 1.00 96.50 91 LYS A N 1
ATOM 726 C CA . LYS A 1 91 ? -17.141 3.323 27.313 1.00 96.50 91 LYS A CA 1
ATOM 727 C C . LYS A 1 91 ? -18.655 3.456 27.129 1.00 96.50 91 LYS A C 1
ATOM 729 O O . LYS A 1 91 ? -19.388 3.499 28.109 1.00 96.50 91 LYS A O 1
ATOM 734 N N . ALA A 1 92 ? -19.117 3.477 25.881 1.00 96.25 92 ALA A N 1
ATOM 735 C CA . ALA A 1 92 ? -20.534 3.513 25.529 1.00 96.25 92 ALA A CA 1
ATOM 736 C C . ALA A 1 92 ? -21.217 2.124 25.494 1.00 96.25 92 ALA A C 1
ATOM 738 O O . ALA A 1 92 ? -22.383 2.035 25.115 1.00 96.25 92 ALA A O 1
ATOM 739 N N . GLY A 1 93 ? -20.518 1.032 25.838 1.00 96.00 93 GLY A N 1
ATOM 740 C CA . GLY A 1 93 ? -21.072 -0.331 25.807 1.00 96.00 93 GLY A CA 1
ATOM 741 C C . GLY A 1 93 ? -21.344 -0.887 24.401 1.00 96.00 93 GLY A C 1
ATOM 742 O O . GLY A 1 93 ? -22.103 -1.842 24.239 1.00 96.00 93 GLY A O 1
ATOM 743 N N . LEU A 1 94 ? -20.749 -0.297 23.363 1.00 96.50 94 LEU A N 1
ATOM 744 C CA . LEU A 1 94 ? -20.937 -0.689 21.968 1.00 96.50 94 LEU A CA 1
ATOM 745 C C . LEU A 1 94 ? -19.908 -1.739 21.535 1.00 96.50 94 LEU A C 1
ATOM 747 O O . LEU A 1 94 ? -18.768 -1.767 21.997 1.00 96.50 94 LEU A O 1
ATOM 751 N N . LYS A 1 95 ? -20.285 -2.567 20.555 1.00 95.50 95 LYS A N 1
ATOM 752 C CA . LYS A 1 95 ? -19.363 -3.531 19.933 1.00 95.50 95 LYS A CA 1
ATOM 753 C C . LYS A 1 95 ? -18.179 -2.811 19.265 1.00 95.50 95 LYS A C 1
ATOM 755 O O . LYS A 1 95 ? -18.405 -1.764 18.645 1.00 95.50 95 LYS A O 1
ATOM 760 N N . PRO A 1 96 ? -16.954 -3.364 19.302 1.00 93.94 96 PRO A N 1
ATOM 761 C CA . PRO A 1 96 ? -15.806 -2.785 18.610 1.00 93.94 96 PRO A CA 1
ATOM 762 C C . PRO A 1 96 ? -16.039 -2.645 17.102 1.00 93.94 96 PRO A C 1
ATOM 764 O O . PRO A 1 96 ? -16.667 -3.494 16.468 1.00 93.94 96 PRO A O 1
ATOM 767 N N . LEU A 1 97 ? -15.522 -1.565 16.527 1.00 91.94 97 LEU A N 1
ATOM 768 C CA . LEU A 1 97 ? -15.410 -1.374 15.091 1.00 91.94 97 LEU A CA 1
ATOM 769 C C . LEU A 1 97 ? -14.375 -2.355 14.531 1.00 91.94 97 LEU A C 1
ATOM 771 O O . LEU A 1 97 ? -13.232 -2.399 14.994 1.00 91.94 97 LEU A O 1
ATOM 775 N N . ILE A 1 98 ? -14.782 -3.112 13.514 1.00 89.19 98 ILE A N 1
ATOM 776 C CA . ILE A 1 98 ? -13.893 -4.000 12.765 1.00 89.19 98 ILE A CA 1
ATOM 777 C C . ILE A 1 98 ? -13.200 -3.185 11.675 1.00 89.19 98 ILE A C 1
ATOM 779 O O . ILE A 1 98 ? -13.851 -2.506 10.881 1.00 89.19 98 ILE A O 1
ATOM 783 N N . HIS A 1 99 ? -11.872 -3.257 11.640 1.00 84.00 99 HIS A N 1
ATOM 784 C CA . HIS A 1 99 ? -11.079 -2.587 10.619 1.00 84.00 99 HIS A CA 1
ATOM 785 C C . HIS A 1 99 ? -11.207 -3.311 9.271 1.00 84.00 99 HIS A C 1
ATOM 787 O O . HIS A 1 99 ? -10.949 -4.511 9.176 1.00 84.00 99 HIS A O 1
ATOM 793 N N . ASN A 1 100 ? -11.557 -2.566 8.221 1.00 88.88 100 ASN A N 1
ATOM 794 C CA . ASN A 1 100 ? -11.528 -3.036 6.840 1.00 88.88 100 ASN A CA 1
ATOM 795 C C . ASN A 1 100 ? -10.600 -2.129 6.021 1.00 88.88 100 ASN A C 1
ATOM 797 O O . ASN A 1 100 ? -10.924 -0.974 5.748 1.00 88.88 100 ASN A O 1
ATOM 801 N N . TRP A 1 101 ? -9.458 -2.680 5.611 1.00 85.12 101 TRP A N 1
ATOM 802 C CA . TRP A 1 101 ? -8.412 -1.954 4.893 1.00 85.12 101 TRP A CA 1
ATOM 803 C C . TRP A 1 101 ? -8.883 -1.389 3.540 1.00 85.12 101 TRP A C 1
ATOM 805 O O . TRP A 1 101 ? -8.409 -0.336 3.112 1.00 85.12 101 TRP A O 1
ATOM 815 N N . GLU A 1 102 ? -9.826 -2.051 2.860 1.00 85.75 102 GLU A N 1
ATOM 816 C CA . GLU A 1 102 ? -10.354 -1.581 1.576 1.00 85.75 102 GLU A CA 1
ATOM 817 C C . GLU A 1 102 ? -11.203 -0.331 1.759 1.00 85.75 102 GLU A C 1
ATOM 819 O O . GLU A 1 102 ? -11.054 0.629 1.000 1.00 85.75 102 GLU A O 1
ATOM 824 N N . LEU A 1 103 ? -12.052 -0.337 2.791 1.00 87.69 103 LEU A N 1
ATOM 825 C CA . LEU A 1 103 ? -12.878 0.807 3.1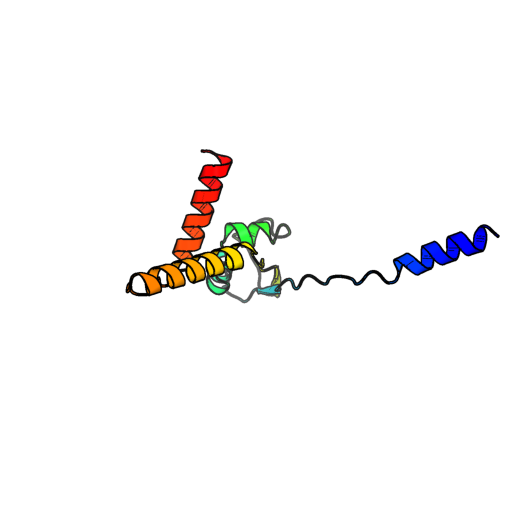53 1.00 87.69 103 LEU A CA 1
ATOM 826 C C . LEU A 1 103 ? -12.002 1.988 3.578 1.00 87.69 103 LEU A C 1
ATOM 828 O O . LEU A 1 103 ? -12.213 3.100 3.099 1.00 87.69 103 LEU A O 1
ATOM 832 N N . SER A 1 104 ? -10.984 1.741 4.407 1.00 86.19 104 SER A N 1
ATOM 833 C CA . SER A 1 104 ? -10.021 2.771 4.805 1.00 86.19 104 SER A CA 1
ATOM 834 C C . SER A 1 104 ? -9.302 3.384 3.602 1.00 86.19 104 SER A C 1
ATOM 836 O O . SER A 1 104 ? -9.245 4.603 3.469 1.00 86.19 104 SER A O 1
ATOM 838 N N . ARG A 1 105 ? -8.837 2.560 2.654 1.00 85.56 105 ARG A N 1
ATOM 839 C CA . ARG A 1 105 ? -8.218 3.040 1.408 1.00 85.56 105 ARG A CA 1
ATOM 840 C C . ARG A 1 105 ? -9.159 3.936 0.599 1.00 85.56 105 ARG A C 1
ATOM 842 O O . ARG A 1 105 ? -8.730 4.981 0.117 1.00 85.56 105 ARG A O 1
ATOM 849 N N . VAL A 1 106 ? -10.426 3.549 0.437 1.00 87.81 106 VAL A N 1
ATOM 850 C CA . VAL A 1 106 ? -11.417 4.379 -0.273 1.00 87.81 106 VAL A CA 1
ATOM 851 C C . VAL A 1 106 ? -11.647 5.698 0.466 1.00 87.81 106 VAL A C 1
ATOM 853 O O . VAL A 1 106 ? -11.678 6.753 -0.166 1.00 87.81 106 VAL A O 1
ATOM 856 N N . ALA A 1 107 ? -11.748 5.659 1.796 1.00 87.56 107 ALA A N 1
ATOM 857 C CA . ALA A 1 107 ? -11.882 6.858 2.616 1.00 87.56 107 ALA A CA 1
ATOM 858 C C . ALA A 1 107 ? -10.676 7.797 2.453 1.00 87.56 107 ALA A C 1
ATOM 860 O O . ALA A 1 107 ? -10.866 9.005 2.312 1.00 87.56 107 ALA A O 1
ATOM 861 N N . ARG A 1 108 ? -9.452 7.257 2.379 1.00 84.62 108 ARG A N 1
ATOM 862 C CA . ARG A 1 108 ? -8.242 8.037 2.082 1.00 84.62 108 ARG A CA 1
ATOM 863 C C . ARG A 1 108 ? -8.306 8.710 0.724 1.00 84.62 108 ARG A C 1
ATOM 865 O O . ARG A 1 108 ? -8.094 9.914 0.651 1.00 84.62 108 ARG A O 1
ATOM 872 N N . TYR A 1 109 ? -8.637 7.974 -0.336 1.00 85.94 109 TYR A N 1
ATOM 873 C CA . TYR A 1 109 ? -8.768 8.569 -1.669 1.00 85.94 109 TYR A CA 1
ATOM 874 C C . TYR A 1 109 ? -9.830 9.655 -1.716 1.00 85.94 109 TYR A C 1
ATOM 876 O O . TYR A 1 109 ? -9.590 10.699 -2.312 1.00 85.94 109 TYR A O 1
ATOM 884 N N . LYS A 1 110 ? -10.961 9.451 -1.040 1.00 89.88 110 LYS A N 1
ATOM 885 C CA . LYS A 1 110 ? -11.997 10.475 -0.945 1.00 89.88 110 LYS A CA 1
ATOM 886 C C . LYS A 1 110 ? -11.519 11.703 -0.173 1.00 89.88 110 LYS A C 1
ATOM 888 O O . LYS A 1 110 ? -11.755 12.814 -0.618 1.00 89.88 110 LYS A O 1
ATOM 893 N N . SER A 1 111 ? -10.824 11.513 0.946 1.00 87.75 111 SER A N 1
ATOM 894 C CA . SER A 1 111 ? -10.243 12.614 1.722 1.00 87.75 111 SER A CA 1
ATOM 895 C C . SER A 1 111 ? -9.223 13.413 0.900 1.00 87.75 111 SER A C 1
ATOM 897 O O . SER A 1 111 ? -9.263 14.639 0.892 1.00 87.75 111 SER A O 1
ATOM 899 N N . MET A 1 112 ? -8.356 12.729 0.142 1.00 85.62 112 MET A N 1
ATOM 900 C CA . MET A 1 112 ? -7.409 13.376 -0.775 1.00 85.62 112 MET A CA 1
ATOM 901 C C . MET A 1 112 ? -8.132 14.151 -1.882 1.00 85.62 112 MET A C 1
ATOM 903 O O . MET A 1 112 ? -7.791 15.301 -2.125 1.00 85.62 112 MET A O 1
ATOM 907 N N . ASP A 1 113 ? -9.152 13.558 -2.509 1.00 90.44 113 ASP A N 1
ATOM 908 C CA . ASP A 1 113 ? -9.953 14.219 -3.548 1.00 90.44 113 ASP A CA 1
ATOM 909 C C . ASP A 1 113 ? -10.679 15.457 -2.997 1.00 90.44 113 ASP A C 1
ATOM 911 O O . ASP A 1 113 ? -10.630 16.514 -3.612 1.00 90.44 113 ASP A O 1
ATOM 915 N N . MET A 1 114 ? -11.245 15.376 -1.789 1.00 93.75 114 MET A N 1
ATOM 916 C CA . MET A 1 114 ? -11.858 16.524 -1.109 1.00 93.75 114 MET A CA 1
ATOM 917 C C . MET A 1 114 ? -10.846 17.615 -0.746 1.00 93.75 114 MET A C 1
ATOM 919 O O . MET A 1 114 ? -11.177 18.790 -0.807 1.00 93.75 114 MET A O 1
ATOM 923 N N . ARG A 1 115 ? -9.617 17.257 -0.360 1.00 89.25 115 ARG A N 1
ATOM 924 C CA . ARG A 1 115 ? -8.562 18.238 -0.066 1.00 89.25 115 ARG A CA 1
ATOM 925 C C . ARG A 1 115 ? -8.082 18.951 -1.329 1.00 89.25 115 ARG A C 1
ATOM 927 O O . ARG A 1 115 ? -7.806 20.143 -1.284 1.00 89.25 115 ARG A O 1
ATOM 934 N N . ASP A 1 116 ? -7.926 18.202 -2.418 1.00 90.69 116 ASP A N 1
ATOM 935 C CA . ASP A 1 116 ? -7.261 18.687 -3.627 1.00 90.69 116 ASP A CA 1
ATOM 936 C C . ASP A 1 116 ? -8.251 19.306 -4.638 1.00 90.69 116 ASP A C 1
ATOM 938 O O . ASP A 1 116 ? -7.832 20.082 -5.497 1.00 90.69 116 ASP A O 1
ATOM 942 N N . ARG A 1 117 ? -9.547 18.961 -4.568 1.00 89.69 117 ARG A N 1
ATOM 943 C CA . ARG A 1 117 ? -10.593 19.389 -5.523 1.00 89.69 117 ARG A CA 1
ATOM 944 C C . ARG A 1 117 ? -11.911 19.854 -4.887 1.00 89.69 117 ARG A C 1
ATOM 946 O O . ARG A 1 117 ? -12.851 20.131 -5.634 1.00 89.69 117 ARG A O 1
ATOM 953 N N . GLY A 1 118 ? -12.010 19.848 -3.559 1.00 72.31 118 GLY A N 1
ATOM 954 C CA . GLY A 1 118 ? -13.212 20.253 -2.820 1.00 72.31 118 GLY A CA 1
ATOM 955 C C . GLY A 1 118 ? -13.335 21.750 -2.597 1.00 72.31 118 GLY A C 1
ATOM 956 O O . GLY A 1 118 ? -12.335 22.477 -2.788 1.00 72.31 118 GLY A O 1
#

Radius of gyration: 21.89 Å; chains: 1; bounding box: 67×42×45 Å

Foldseek 3Di:
DVVVVVVVVVVVVVPPDDPDDPFDKDFDDPPDALVNVCVVVLHDSVVQCVQCVVDPDRRDDDGRDIGGDDPDVVVVVVVVVQVVVQVVCVVVVHDRDDDDSVVVVVVVVVVVCVVVPD